Protein AF-A0A933YLM4-F1 (afdb_monomer_lite)

Sequence (69 aa):
MEFREPEIKYVTEKGKPQAVILSLKDYERLLNAFEDLRDIQSAERRRNEPSIEYSTYRKKRLANTKSRR

Foldseek 3Di:
DDDDDWDKDFDDDPNHTDDIDTDPVVVVVVVVVVVVVVVVVVCVVCVPPDDDDPVVVVVVVVVVVVVVD

Structure (mmCIF, N/CA/C/O backbone):
data_AF-A0A933YLM4-F1
#
_entry.id   AF-A0A933YLM4-F1
#
loop_
_atom_site.group_PDB
_atom_site.id
_atom_site.type_symbol
_atom_site.label_atom_id
_atom_site.label_alt_id
_atom_site.label_comp_id
_atom_site.label_asym_id
_atom_site.label_entity_id
_atom_site.label_seq_id
_atom_site.pdbx_PDB_ins_code
_atom_site.Cartn_x
_atom_site.Cartn_y
_atom_site.Cartn_z
_atom_site.occupancy
_atom_site.B_iso_or_equiv
_atom_site.auth_seq_id
_atom_site.auth_comp_id
_atom_site.auth_asym_id
_atom_site.auth_atom_id
_atom_site.pdbx_PDB_model_num
ATOM 1 N N . MET A 1 1 ? -15.884 -7.501 -12.419 1.00 55.31 1 MET A N 1
ATOM 2 C CA . MET A 1 1 ? -15.494 -7.193 -11.029 1.00 55.31 1 MET A CA 1
ATOM 3 C C . MET A 1 1 ? -16.580 -6.280 -10.493 1.00 55.31 1 MET A C 1
ATOM 5 O O . MET A 1 1 ? -16.762 -5.214 -11.063 1.00 55.31 1 MET A O 1
ATOM 9 N N . GLU A 1 2 ? -17.394 -6.725 -9.537 1.00 59.66 2 GLU A N 1
ATOM 10 C CA . GLU A 1 2 ? -18.411 -5.845 -8.948 1.00 59.66 2 GLU A CA 1
ATOM 11 C C . GLU A 1 2 ? -17.714 -4.778 -8.106 1.00 59.66 2 GLU A C 1
ATOM 13 O O . GLU A 1 2 ? -17.079 -5.085 -7.092 1.00 59.66 2 GLU A O 1
ATOM 18 N N . PHE A 1 3 ? -17.810 -3.533 -8.565 1.00 64.81 3 PHE A N 1
ATOM 19 C CA . PHE A 1 3 ? -17.438 -2.363 -7.791 1.00 64.81 3 PHE A CA 1
ATOM 20 C C . PHE A 1 3 ? -18.554 -2.109 -6.791 1.00 64.81 3 PHE A C 1
ATOM 22 O O . PHE A 1 3 ? -19.614 -1.595 -7.137 1.00 64.81 3 PHE A O 1
ATOM 29 N N . ARG A 1 4 ? -18.313 -2.523 -5.553 1.00 82.94 4 ARG A N 1
ATOM 30 C CA . ARG A 1 4 ? -19.132 -2.134 -4.411 1.00 82.94 4 ARG A CA 1
ATOM 31 C C . ARG A 1 4 ? -18.265 -1.327 -3.466 1.00 82.94 4 ARG A C 1
ATOM 33 O O . ARG A 1 4 ? -17.086 -1.648 -3.292 1.00 82.94 4 ARG A O 1
ATOM 40 N N . GLU A 1 5 ? -18.853 -0.318 -2.846 1.00 82.00 5 GLU A N 1
ATOM 41 C CA . GLU A 1 5 ? -18.194 0.348 -1.735 1.00 82.00 5 GLU A CA 1
ATOM 42 C C . GLU A 1 5 ? -18.063 -0.631 -0.559 1.00 82.00 5 GLU A C 1
ATOM 44 O O . GLU A 1 5 ? -18.971 -1.439 -0.316 1.00 82.00 5 GLU A O 1
ATOM 49 N N . PRO A 1 6 ? -16.919 -0.631 0.143 1.00 85.75 6 PRO A N 1
ATOM 50 C CA . PRO A 1 6 ? -16.780 -1.420 1.352 1.00 85.75 6 PRO A CA 1
ATOM 51 C C . PRO A 1 6 ? -17.727 -0.870 2.420 1.00 85.75 6 PRO A C 1
ATOM 53 O O . PRO A 1 6 ? -17.852 0.339 2.595 1.00 85.75 6 PRO A O 1
ATOM 56 N N . GLU A 1 7 ? -18.375 -1.758 3.168 1.00 89.69 7 GLU A N 1
ATOM 57 C CA . GLU A 1 7 ? -19.127 -1.343 4.349 1.00 89.69 7 GLU A CA 1
ATOM 58 C C . GLU A 1 7 ? -18.143 -1.083 5.492 1.00 89.69 7 GLU A C 1
ATOM 60 O O . GLU A 1 7 ? -17.450 -1.997 5.950 1.00 89.69 7 GLU A O 1
ATOM 65 N N . ILE A 1 8 ? -18.071 0.170 5.943 1.00 93.38 8 ILE A N 1
ATOM 66 C CA . ILE A 1 8 ? -17.111 0.626 6.952 1.00 93.38 8 ILE A CA 1
ATOM 67 C C . ILE A 1 8 ? -17.865 1.111 8.188 1.00 93.38 8 ILE A C 1
ATOM 69 O O . ILE A 1 8 ? -18.833 1.864 8.088 1.00 93.38 8 ILE A O 1
ATOM 73 N N . LYS A 1 9 ? -17.397 0.720 9.373 1.00 95.31 9 LYS A N 1
ATOM 74 C CA . LYS A 1 9 ? -17.839 1.294 10.650 1.00 95.31 9 LYS A CA 1
ATOM 75 C C . LYS A 1 9 ? -16.707 2.111 11.252 1.00 95.31 9 LYS A C 1
ATOM 77 O O . LYS A 1 9 ? -15.569 1.653 11.292 1.00 95.31 9 LYS A O 1
ATOM 82 N N . TYR A 1 10 ? -17.014 3.301 11.751 1.00 94.75 10 TYR A N 1
ATOM 83 C CA . TYR A 1 10 ? -16.029 4.170 12.390 1.00 94.75 10 TYR A CA 1
ATOM 84 C C . TYR A 1 10 ? -16.017 3.955 13.902 1.00 94.75 10 TYR A C 1
ATOM 86 O O . TYR A 1 10 ? -17.066 3.895 14.539 1.00 94.75 10 TYR A O 1
ATOM 94 N N . VAL A 1 11 ? -14.819 3.881 14.476 1.00 96.06 11 VAL A N 1
ATOM 95 C CA . VAL A 1 11 ? -14.597 3.924 15.923 1.00 96.06 11 VAL A CA 1
ATOM 96 C C . VAL A 1 11 ? -14.128 5.328 16.275 1.00 96.06 11 VAL A C 1
ATOM 98 O O . VAL A 1 11 ? -13.105 5.798 15.770 1.00 96.06 11 VAL A O 1
ATOM 101 N N . THR A 1 12 ? -14.887 6.006 17.132 1.00 96.75 12 THR A N 1
ATOM 102 C CA . THR A 1 12 ? -14.625 7.391 17.537 1.00 96.75 12 THR A CA 1
ATOM 103 C C . THR A 1 12 ? -14.312 7.490 19.023 1.00 96.75 12 THR A C 1
ATOM 105 O O . THR A 1 12 ? -15.012 6.890 19.836 1.00 96.75 12 THR A O 1
ATOM 108 N N . GLU A 1 13 ? -13.347 8.329 19.388 1.00 95.25 13 GLU A N 1
ATOM 109 C CA . GLU A 1 13 ? -13.050 8.703 20.771 1.00 95.25 13 GLU A CA 1
ATOM 110 C C . GLU A 1 13 ? -13.210 10.221 20.936 1.00 95.25 13 GLU A C 1
ATOM 112 O O . GLU A 1 13 ? -12.648 11.000 20.166 1.00 95.25 13 GLU A O 1
ATOM 117 N N . LYS A 1 14 ? -14.008 10.662 21.922 1.00 94.75 14 LYS A N 1
ATOM 118 C CA . LYS A 1 14 ? -14.320 12.090 22.167 1.00 94.75 14 LYS A CA 1
ATOM 119 C C . LYS A 1 14 ? -14.797 12.828 20.901 1.00 94.75 14 LYS A C 1
ATOM 121 O O . LYS A 1 14 ? -14.408 13.965 20.645 1.00 94.75 14 LYS A O 1
ATOM 126 N N . GLY A 1 15 ? -15.605 12.150 20.083 1.00 92.00 15 GLY A N 1
ATOM 127 C CA . GLY A 1 15 ? -16.130 12.683 18.822 1.00 92.00 15 GLY A CA 1
ATOM 128 C C . GLY A 1 15 ? -15.119 12.744 17.670 1.00 92.00 15 GLY A C 1
ATOM 129 O O . GLY A 1 15 ? -15.464 13.243 16.604 1.00 92.00 15 GLY A O 1
ATOM 130 N N . LYS A 1 16 ? -13.890 12.238 17.847 1.00 93.69 16 LYS A N 1
ATOM 131 C CA . LYS A 1 16 ? -12.865 12.178 16.796 1.00 93.69 16 LYS A CA 1
ATOM 132 C C . LYS A 1 16 ? -12.689 10.742 16.287 1.00 93.69 16 LYS A C 1
ATOM 134 O O . LYS A 1 16 ? -12.574 9.838 17.114 1.00 93.69 16 LYS A O 1
ATOM 139 N N . PRO A 1 17 ? -12.644 10.502 14.965 1.00 93.88 17 PRO A N 1
ATOM 140 C CA . PRO A 1 17 ? -12.387 9.172 14.418 1.00 93.88 17 PRO A CA 1
ATOM 141 C C . PRO A 1 17 ? -10.965 8.714 14.761 1.00 93.88 17 PRO A C 1
ATOM 143 O O . PRO A 1 17 ? -10.007 9.459 14.565 1.00 93.88 17 PRO A O 1
ATOM 146 N N . GLN A 1 18 ? -10.847 7.496 15.287 1.00 96.69 18 GLN A N 1
ATOM 147 C CA . GLN A 1 18 ? -9.578 6.871 15.681 1.00 96.69 18 GLN A CA 1
ATOM 148 C C . GLN A 1 18 ? -9.265 5.638 14.835 1.00 96.69 18 GLN A C 1
ATOM 150 O O . GLN A 1 18 ? -8.115 5.407 14.474 1.00 96.69 18 GLN A O 1
ATOM 155 N N . ALA A 1 19 ? -10.285 4.846 14.507 1.00 96.25 19 ALA A N 1
ATOM 156 C CA . ALA A 1 19 ? -10.114 3.629 13.730 1.00 96.25 19 ALA A CA 1
ATOM 157 C C . ALA A 1 19 ? -11.331 3.350 12.846 1.00 96.25 19 ALA A C 1
ATOM 159 O O . ALA A 1 19 ? -12.396 3.957 12.991 1.00 96.25 19 ALA A O 1
ATOM 160 N N . VAL A 1 20 ? -11.159 2.400 11.933 1.00 95.44 20 VAL A N 1
ATOM 161 C CA . VAL A 1 20 ? -12.212 1.873 11.069 1.00 95.44 20 VAL A CA 1
ATOM 162 C C . VAL A 1 20 ? -12.264 0.359 11.194 1.00 95.44 20 VAL A C 1
ATOM 164 O O . VAL A 1 20 ? -11.236 -0.303 11.308 1.00 95.44 20 VAL A O 1
ATOM 167 N N . ILE A 1 21 ? -13.475 -0.182 11.171 1.00 96.44 21 ILE A N 1
ATOM 168 C CA . ILE A 1 21 ? -13.742 -1.612 11.097 1.00 96.44 21 ILE A CA 1
ATOM 169 C C . ILE A 1 21 ? -14.300 -1.881 9.706 1.00 96.44 21 ILE A C 1
ATOM 171 O O . ILE A 1 21 ? -15.276 -1.256 9.290 1.00 96.44 21 ILE A O 1
ATOM 175 N N . LEU A 1 22 ? -13.682 -2.824 9.009 1.00 95.75 22 LEU A N 1
ATOM 176 C CA . LEU A 1 22 ? -14.082 -3.296 7.692 1.00 95.75 22 LEU A CA 1
ATOM 177 C C . LEU A 1 22 ? -13.920 -4.816 7.629 1.00 95.75 22 LEU A C 1
ATOM 179 O O . LEU A 1 22 ? -13.249 -5.412 8.474 1.00 95.75 22 LEU A O 1
ATOM 183 N N . SER A 1 23 ? -14.542 -5.452 6.636 1.00 96.12 23 SER A N 1
ATOM 184 C CA . SER A 1 23 ? -14.341 -6.885 6.421 1.00 96.12 23 SER A CA 1
ATOM 185 C C . SER A 1 23 ? -12.893 -7.171 6.011 1.00 96.12 23 SER A C 1
ATOM 187 O O . SER A 1 23 ? -12.271 -6.370 5.308 1.00 96.12 23 SER A O 1
ATOM 189 N N . LEU A 1 24 ? -12.366 -8.336 6.400 1.00 95.12 24 LEU A N 1
ATOM 190 C CA . LEU A 1 24 ? -11.017 -8.754 6.001 1.00 95.12 24 LEU A CA 1
ATOM 191 C C . LEU A 1 24 ? -10.856 -8.745 4.473 1.00 95.12 24 LEU A C 1
ATOM 193 O O . LEU A 1 24 ? -9.878 -8.223 3.953 1.00 95.12 24 LEU A O 1
ATOM 197 N N . LYS A 1 25 ? -11.870 -9.231 3.752 1.00 94.00 25 LYS A N 1
ATOM 198 C CA . LYS A 1 25 ? -11.888 -9.257 2.286 1.00 94.00 25 LYS A CA 1
ATOM 199 C C . LYS A 1 25 ? -11.756 -7.862 1.674 1.00 94.00 25 LYS A C 1
ATOM 201 O O . LYS A 1 25 ? -11.086 -7.698 0.659 1.00 94.00 25 LYS A O 1
ATOM 206 N N . ASP A 1 26 ? -12.423 -6.865 2.248 1.00 94.50 26 ASP A N 1
ATOM 207 C CA . ASP A 1 26 ? -12.329 -5.492 1.754 1.00 94.50 26 ASP A CA 1
ATOM 208 C C . ASP A 1 26 ? -10.975 -4.864 2.113 1.00 94.50 26 ASP A C 1
ATOM 210 O O . ASP A 1 26 ? -10.416 -4.130 1.304 1.00 94.50 26 ASP A O 1
ATOM 214 N N . TYR A 1 27 ? -10.400 -5.214 3.267 1.00 94.56 27 TYR A N 1
ATOM 215 C CA . TYR A 1 27 ? -9.053 -4.788 3.648 1.00 94.56 27 TYR A CA 1
ATOM 216 C C . TYR A 1 27 ? -7.987 -5.325 2.686 1.00 94.56 27 TYR A C 1
ATOM 218 O O . TYR A 1 27 ? -7.193 -4.553 2.155 1.00 94.56 27 TYR A O 1
ATOM 226 N N . GLU A 1 28 ? -8.014 -6.624 2.391 1.00 95.88 28 GLU A N 1
ATOM 227 C CA . GLU A 1 28 ? -7.094 -7.258 1.437 1.00 95.88 28 GLU A CA 1
ATOM 228 C C . GLU A 1 28 ? -7.224 -6.654 0.034 1.00 95.88 28 GLU A C 1
ATOM 230 O O . GLU A 1 28 ? -6.228 -6.401 -0.639 1.00 95.88 28 GLU A O 1
ATOM 235 N N . ARG A 1 29 ? -8.452 -6.350 -0.402 1.00 93.69 29 ARG A N 1
ATOM 236 C CA . ARG A 1 29 ? -8.688 -5.656 -1.677 1.00 93.69 29 ARG A CA 1
ATOM 237 C C . ARG A 1 29 ? -8.060 -4.267 -1.707 1.00 93.69 29 ARG A C 1
ATOM 239 O O . ARG A 1 29 ? -7.477 -3.904 -2.725 1.00 93.69 29 ARG A O 1
ATOM 246 N N . LEU A 1 30 ? -8.183 -3.501 -0.622 1.00 93.25 30 LEU A N 1
ATOM 247 C CA . LEU A 1 30 ? -7.567 -2.178 -0.514 1.00 93.25 30 LEU A CA 1
ATOM 248 C C . LEU A 1 30 ? -6.039 -2.266 -0.542 1.00 93.25 30 LEU A C 1
ATOM 250 O O . LEU A 1 30 ? -5.408 -1.448 -1.206 1.00 93.25 30 LEU A O 1
ATOM 254 N N . LEU A 1 31 ? -5.455 -3.262 0.132 1.00 96.25 31 LEU A N 1
ATOM 255 C CA . LEU A 1 31 ? -4.012 -3.500 0.091 1.00 96.25 31 LEU A CA 1
ATOM 256 C C . LEU A 1 3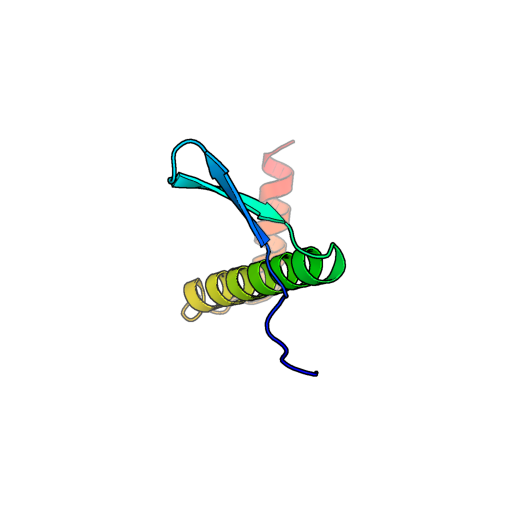1 ? -3.529 -3.820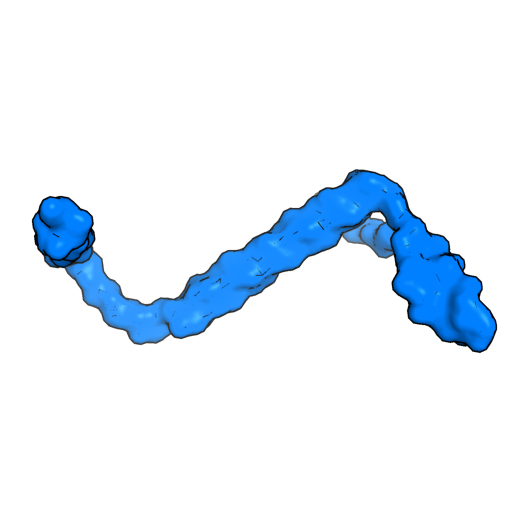 -1.325 1.00 96.25 31 LEU A C 1
ATOM 258 O O . LEU A 1 31 ? -2.618 -3.156 -1.807 1.00 96.25 31 LEU A O 1
ATOM 262 N N . ASN A 1 32 ? -4.183 -4.755 -2.015 1.00 96.00 32 ASN A N 1
ATOM 263 C CA . ASN A 1 32 ? -3.805 -5.120 -3.383 1.00 96.00 32 ASN A CA 1
ATOM 264 C C . ASN A 1 32 ? -3.913 -3.919 -4.334 1.00 96.00 32 ASN A C 1
ATOM 266 O O . ASN A 1 32 ? -2.990 -3.635 -5.089 1.00 96.00 32 ASN A O 1
ATOM 270 N N . ALA A 1 33 ? -5.006 -3.152 -4.248 1.00 94.25 33 ALA A N 1
ATOM 271 C CA . ALA A 1 33 ? -5.167 -1.948 -5.062 1.00 94.25 33 ALA A CA 1
ATOM 272 C C . ALA A 1 33 ? -4.088 -0.894 -4.757 1.00 94.25 33 ALA A C 1
ATOM 274 O O . ALA A 1 33 ? -3.631 -0.185 -5.653 1.00 94.25 33 ALA A O 1
ATOM 275 N N . PHE A 1 34 ? -3.669 -0.776 -3.494 1.00 96.56 34 PHE A N 1
ATOM 276 C CA . PHE A 1 34 ? -2.579 0.114 -3.113 1.00 96.56 34 PHE A CA 1
ATOM 277 C C . PHE A 1 34 ? -1.233 -0.338 -3.697 1.00 96.56 34 PHE A C 1
ATOM 279 O O . PHE A 1 34 ? -0.481 0.509 -4.181 1.00 96.56 34 PHE A O 1
ATOM 286 N N . GLU A 1 35 ? -0.936 -1.638 -3.694 1.00 97.38 35 GLU A N 1
ATOM 287 C CA . GLU A 1 35 ? 0.263 -2.194 -4.335 1.00 97.38 35 GLU A CA 1
ATOM 288 C C . GLU A 1 35 ? 0.269 -1.930 -5.846 1.00 97.38 35 GLU A C 1
ATOM 290 O O . GLU A 1 35 ? 1.235 -1.356 -6.353 1.00 97.38 35 GLU A O 1
ATOM 295 N N . ASP A 1 36 ? -0.842 -2.199 -6.536 1.00 97.25 36 ASP A N 1
ATOM 296 C CA . ASP A 1 36 ? -0.984 -1.933 -7.974 1.00 97.25 36 ASP A CA 1
ATOM 297 C C . ASP A 1 36 ? -0.723 -0.453 -8.309 1.00 97.25 36 ASP A C 1
ATOM 299 O O . ASP A 1 36 ? 0.009 -0.121 -9.246 1.00 97.25 36 ASP A O 1
ATOM 303 N N . LEU A 1 37 ? -1.271 0.474 -7.512 1.00 97.56 37 LEU A N 1
ATOM 304 C CA . LEU A 1 37 ? -1.036 1.911 -7.692 1.00 97.56 37 LEU A CA 1
ATOM 305 C C . LEU A 1 37 ? 0.437 2.287 -7.497 1.00 97.56 37 LEU A C 1
ATOM 307 O O . LEU A 1 37 ? 0.949 3.179 -8.181 1.00 97.56 37 LEU A O 1
ATOM 311 N N . ARG A 1 38 ? 1.130 1.630 -6.564 1.00 97.56 38 ARG A N 1
ATOM 312 C CA . ARG A 1 38 ? 2.558 1.859 -6.312 1.00 97.56 38 ARG A CA 1
ATOM 313 C C . ARG A 1 38 ? 3.418 1.320 -7.447 1.00 97.56 38 ARG A C 1
ATOM 315 O O . ARG A 1 38 ? 4.379 1.997 -7.823 1.00 97.56 38 ARG A O 1
ATOM 322 N N . ASP A 1 39 ? 3.049 0.187 -8.025 1.00 97.00 39 ASP A N 1
ATOM 323 C CA . ASP A 1 39 ? 3.714 -0.380 -9.196 1.00 97.00 39 ASP A CA 1
ATOM 324 C C . ASP A 1 39 ? 3.538 0.509 -10.427 1.00 97.00 39 ASP A C 1
ATOM 326 O O . ASP A 1 39 ? 4.528 0.858 -11.078 1.00 97.00 39 ASP A O 1
ATOM 330 N N . ILE A 1 40 ? 2.317 0.988 -10.683 1.00 97.12 40 ILE A N 1
ATOM 331 C CA . ILE A 1 40 ? 2.050 1.978 -11.736 1.00 97.12 40 ILE A CA 1
ATOM 332 C C . ILE A 1 40 ? 2.892 3.234 -11.500 1.00 97.12 40 ILE A C 1
ATOM 334 O O . ILE A 1 40 ? 3.583 3.699 -12.405 1.00 97.12 40 ILE A O 1
ATOM 338 N N . GLN A 1 41 ? 2.908 3.764 -10.274 1.00 97.06 41 GLN A N 1
ATOM 339 C CA . GLN A 1 41 ? 3.707 4.944 -9.944 1.00 97.06 41 GLN A CA 1
ATOM 340 C C . GLN A 1 41 ? 5.211 4.704 -10.168 1.00 97.06 41 GLN A C 1
ATOM 342 O O . GLN A 1 41 ? 5.925 5.608 -10.605 1.00 97.06 41 GLN A O 1
ATOM 347 N N . SER A 1 42 ? 5.707 3.505 -9.862 1.00 96.19 42 SER A N 1
ATOM 348 C CA . SER A 1 42 ? 7.098 3.108 -10.098 1.00 96.19 42 SER A CA 1
ATOM 349 C C . SER A 1 42 ? 7.429 3.070 -11.592 1.00 96.19 42 SER A C 1
ATOM 351 O O . SER A 1 42 ? 8.457 3.618 -12.001 1.00 96.19 42 SER A O 1
ATOM 353 N N . ALA A 1 43 ? 6.544 2.490 -12.406 1.00 94.12 43 ALA A N 1
ATOM 354 C CA . ALA A 1 43 ? 6.687 2.438 -13.857 1.00 94.12 43 ALA A CA 1
ATOM 355 C C . AL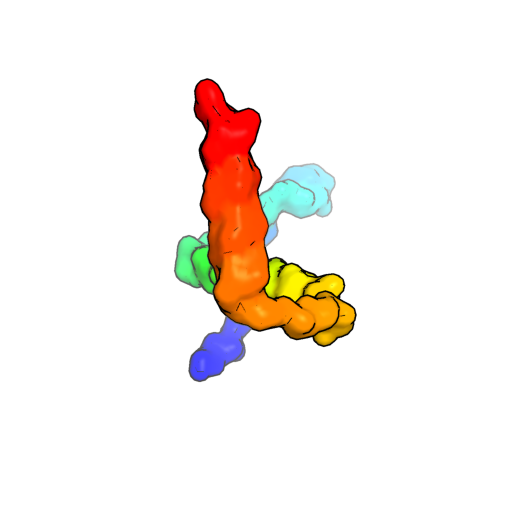A A 1 43 ? 6.638 3.841 -14.486 1.00 94.12 43 ALA A C 1
ATOM 357 O O . ALA A 1 43 ? 7.531 4.202 -15.250 1.00 94.12 43 ALA A O 1
ATOM 358 N N . GLU A 1 44 ? 5.668 4.672 -14.095 1.00 95.81 44 GLU A N 1
ATOM 359 C CA . GLU A 1 44 ? 5.519 6.046 -14.592 1.00 95.81 44 GLU A CA 1
ATOM 360 C C . GLU A 1 44 ? 6.750 6.907 -14.291 1.00 95.81 44 GLU A C 1
ATOM 362 O O . GLU A 1 44 ? 7.233 7.648 -15.148 1.00 95.81 44 GLU A O 1
ATOM 367 N N . ARG A 1 45 ? 7.346 6.760 -13.101 1.00 95.12 45 ARG A N 1
ATOM 368 C CA . ARG A 1 45 ? 8.593 7.464 -12.748 1.00 95.12 45 ARG A CA 1
ATOM 369 C C . ARG A 1 45 ? 9.771 7.104 -13.655 1.00 95.12 45 ARG A C 1
ATOM 371 O O . ARG A 1 45 ? 10.718 7.880 -13.741 1.00 95.12 45 ARG A O 1
ATOM 378 N N . ARG A 1 46 ? 9.728 5.943 -14.310 1.00 93.00 46 ARG A N 1
ATOM 379 C CA . ARG A 1 46 ? 10.766 5.442 -15.223 1.00 93.00 46 ARG A CA 1
ATOM 380 C C . ARG A 1 46 ? 10.337 5.486 -16.684 1.00 93.00 46 ARG A C 1
ATOM 382 O O . ARG A 1 46 ? 11.041 4.965 -17.540 1.00 93.00 46 ARG A O 1
ATOM 389 N N . ARG A 1 47 ? 9.216 6.142 -16.993 1.00 93.38 47 ARG A N 1
ATOM 390 C CA . ARG A 1 47 ? 8.643 6.191 -18.343 1.00 93.38 47 ARG A CA 1
ATOM 391 C C . ARG A 1 47 ? 9.626 6.685 -19.409 1.00 93.38 47 ARG A C 1
ATOM 393 O O . ARG A 1 47 ? 9.573 6.224 -20.541 1.00 93.38 47 ARG A O 1
ATOM 400 N N . ASN A 1 48 ? 10.531 7.588 -19.031 1.00 94.06 48 ASN A N 1
ATOM 401 C CA . ASN A 1 48 ? 11.546 8.166 -19.915 1.00 94.06 48 ASN A CA 1
ATOM 402 C C . ASN A 1 48 ? 12.955 7.587 -19.679 1.00 94.06 48 ASN A C 1
ATOM 404 O O . ASN A 1 48 ? 13.945 8.197 -20.082 1.00 94.06 48 ASN A O 1
ATOM 408 N N . GLU A 1 49 ? 13.074 6.452 -18.984 1.00 92.44 49 GLU A N 1
ATOM 409 C CA . GLU A 1 49 ? 14.364 5.790 -18.791 1.00 92.44 49 GLU A CA 1
ATOM 410 C C . GLU A 1 49 ? 14.869 5.246 -20.143 1.00 92.44 49 GLU A C 1
ATOM 412 O O . GLU A 1 49 ? 14.114 4.587 -20.866 1.00 92.44 49 GLU A O 1
ATOM 417 N N . PRO A 1 50 ? 16.128 5.522 -20.532 1.00 92.12 50 PRO A N 1
ATOM 418 C CA . PRO A 1 50 ? 16.659 5.034 -21.794 1.00 92.12 50 PRO A CA 1
ATOM 419 C C . PRO A 1 50 ? 16.691 3.506 -21.803 1.00 92.12 50 PRO A C 1
ATOM 421 O O . PRO A 1 50 ? 17.154 2.864 -20.858 1.00 92.12 50 PRO A O 1
ATOM 424 N N . SER A 1 51 ? 16.244 2.920 -22.912 1.00 92.50 51 SER A N 1
ATOM 425 C CA . SER A 1 51 ? 16.373 1.481 -23.122 1.00 92.50 51 SER A CA 1
ATOM 426 C C . SER A 1 51 ? 17.844 1.090 -23.215 1.00 92.50 51 SER A C 1
ATOM 428 O O . SER A 1 51 ? 18.658 1.784 -23.827 1.00 92.50 51 SER A O 1
ATOM 430 N N . ILE A 1 52 ? 18.185 -0.043 -22.608 1.00 92.12 52 ILE A N 1
ATOM 431 C CA . ILE A 1 52 ? 19.530 -0.608 -22.658 1.00 92.12 52 ILE A CA 1
ATOM 432 C C . ILE A 1 52 ? 19.471 -2.041 -23.168 1.00 92.12 52 ILE A C 1
ATOM 434 O O . ILE A 1 52 ? 18.568 -2.802 -22.826 1.00 92.12 52 ILE A O 1
ATOM 438 N N . GLU A 1 53 ? 20.486 -2.424 -23.937 1.00 96.06 53 GLU A N 1
ATOM 439 C CA . GLU A 1 53 ? 20.678 -3.807 -24.362 1.00 96.06 53 GLU A CA 1
ATOM 440 C C . GLU A 1 53 ? 20.753 -4.748 -23.153 1.00 96.06 53 GLU A C 1
ATOM 442 O O . GLU A 1 53 ? 21.497 -4.505 -22.191 1.00 96.06 53 GLU A O 1
ATOM 447 N N . TYR A 1 54 ? 20.028 -5.866 -23.218 1.00 93.06 54 TYR A N 1
ATOM 448 C CA . TYR A 1 54 ? 19.976 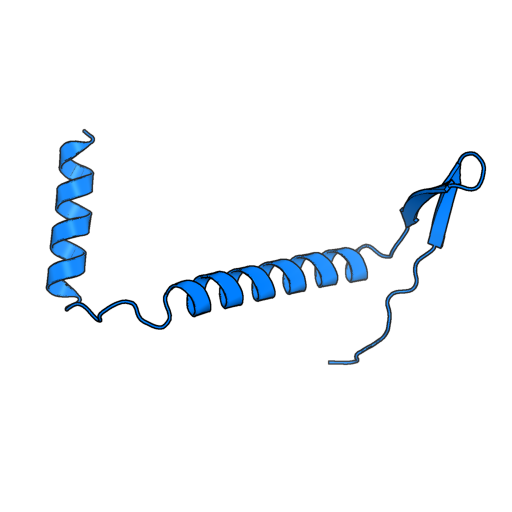-6.837 -22.121 1.00 93.06 54 TYR A CA 1
ATOM 449 C C . TYR A 1 54 ? 21.371 -7.363 -21.748 1.00 93.06 54 TYR A C 1
ATOM 451 O O . TYR A 1 54 ? 21.700 -7.534 -20.570 1.00 93.06 54 TYR A O 1
ATOM 459 N N . SER A 1 55 ? 22.232 -7.569 -22.748 1.00 95.06 55 SER A N 1
ATOM 460 C CA . SER A 1 55 ? 23.618 -8.003 -22.550 1.00 95.06 55 SER A CA 1
ATOM 461 C C . SER A 1 55 ? 24.422 -7.004 -21.700 1.00 95.06 55 SER A C 1
ATOM 463 O O . SER A 1 55 ? 25.170 -7.410 -20.803 1.00 95.06 55 SER A O 1
ATOM 465 N N . THR A 1 56 ? 24.212 -5.704 -21.918 1.00 92.81 56 THR A N 1
ATOM 466 C CA . THR A 1 56 ? 24.828 -4.601 -21.167 1.00 92.81 56 THR A CA 1
ATOM 467 C C . T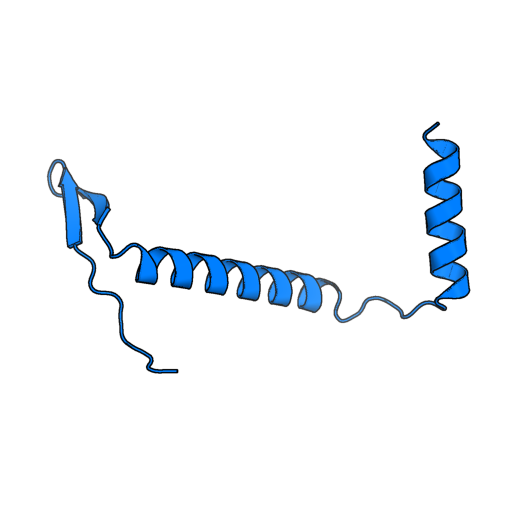HR A 1 56 ? 24.309 -4.550 -19.732 1.00 92.81 56 THR A C 1
ATOM 469 O O . THR A 1 56 ? 25.106 -4.463 -18.793 1.00 92.81 56 THR A O 1
ATOM 472 N N . TYR A 1 57 ? 22.992 -4.680 -19.536 1.00 91.25 57 TYR A N 1
ATOM 473 C CA . TYR A 1 57 ? 22.381 -4.788 -18.206 1.00 91.25 57 TYR A CA 1
ATOM 474 C C . TYR A 1 57 ? 22.957 -5.967 -17.402 1.00 91.25 57 TYR A C 1
ATOM 476 O O . TYR A 1 57 ? 23.412 -5.797 -16.265 1.00 91.25 57 TYR A O 1
ATOM 484 N N . ARG A 1 58 ? 22.996 -7.165 -18.004 1.00 92.38 58 ARG A N 1
ATOM 485 C CA . ARG A 1 58 ? 23.450 -8.400 -17.347 1.00 92.38 58 ARG A CA 1
ATOM 486 C C . ARG A 1 58 ? 24.905 -8.303 -16.887 1.00 92.38 58 ARG A C 1
ATOM 488 O O . ARG A 1 58 ? 25.206 -8.685 -15.756 1.00 92.38 58 ARG A O 1
ATOM 495 N N . LYS A 1 59 ? 25.796 -7.758 -17.727 1.00 92.56 59 LYS A N 1
ATOM 496 C CA . LYS A 1 59 ? 27.208 -7.525 -17.372 1.00 92.56 59 LYS A CA 1
ATOM 497 C C . LYS A 1 59 ? 27.340 -6.587 -16.166 1.00 92.56 59 LYS A C 1
ATOM 499 O O . LYS A 1 59 ? 28.035 -6.936 -15.214 1.00 92.56 59 LYS A O 1
ATOM 504 N N . LYS A 1 60 ? 26.623 -5.452 -16.159 1.00 89.00 60 LYS A N 1
ATOM 505 C CA . LYS A 1 60 ? 26.627 -4.489 -15.037 1.00 89.00 60 LYS A CA 1
ATOM 506 C C . LYS A 1 60 ? 26.146 -5.122 -13.725 1.00 89.00 60 LYS A C 1
ATOM 508 O O . LYS A 1 60 ? 26.789 -4.962 -12.690 1.00 89.00 60 LYS A O 1
ATOM 513 N N . ARG A 1 61 ? 25.051 -5.890 -13.761 1.00 88.94 61 ARG A N 1
ATOM 514 C CA . ARG A 1 61 ? 24.489 -6.543 -12.564 1.00 88.94 61 ARG A CA 1
ATOM 515 C C . ARG A 1 61 ? 25.458 -7.553 -11.932 1.00 88.94 61 ARG A C 1
ATOM 517 O O . ARG A 1 61 ? 25.603 -7.572 -10.710 1.00 88.94 61 ARG A O 1
ATOM 524 N N . LEU A 1 62 ? 26.119 -8.373 -12.755 1.00 86.44 62 LEU A N 1
ATOM 525 C CA . LEU A 1 62 ? 27.078 -9.393 -12.307 1.00 86.44 62 LEU A CA 1
ATOM 526 C C . LEU A 1 62 ? 28.394 -8.788 -11.787 1.00 86.44 62 LEU A C 1
ATOM 528 O O . LEU A 1 62 ? 28.990 -9.322 -10.853 1.00 86.44 62 LEU A O 1
ATOM 532 N N . ALA A 1 63 ? 28.840 -7.663 -12.353 1.00 81.06 63 ALA A N 1
ATOM 533 C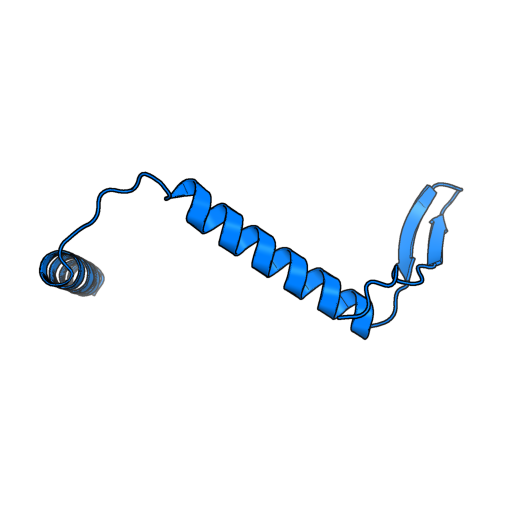 CA . ALA A 1 63 ? 30.007 -6.932 -11.855 1.00 81.06 63 ALA A CA 1
ATOM 534 C C . ALA A 1 63 ? 29.760 -6.358 -10.446 1.00 81.06 63 ALA A C 1
ATOM 536 O O . ALA A 1 63 ? 30.571 -6.554 -9.541 1.00 81.06 63 ALA A O 1
ATOM 537 N N . ASN A 1 64 ? 28.588 -5.753 -10.224 1.00 72.56 64 ASN A N 1
ATOM 538 C CA . ASN A 1 64 ? 28.208 -5.184 -8.925 1.00 72.56 64 ASN A CA 1
ATOM 539 C C . ASN A 1 64 ? 28.042 -6.232 -7.811 1.00 72.56 64 ASN A C 1
ATOM 541 O O . ASN A 1 64 ? 28.169 -5.904 -6.634 1.00 72.56 64 ASN A O 1
ATOM 545 N N . THR A 1 65 ? 27.757 -7.491 -8.154 1.00 72.06 65 THR A N 1
ATOM 546 C CA . THR A 1 65 ? 27.648 -8.587 -7.173 1.00 72.06 65 THR A CA 1
ATOM 547 C C . THR A 1 65 ? 29.009 -9.148 -6.768 1.00 72.06 65 THR A C 1
ATOM 549 O O . THR A 1 65 ? 29.156 -9.583 -5.630 1.00 72.06 65 THR A O 1
ATOM 552 N N . LYS A 1 66 ? 30.014 -9.100 -7.654 1.00 61.28 66 LYS A N 1
ATOM 553 C CA . LYS A 1 66 ? 31.394 -9.501 -7.334 1.00 61.28 66 LYS A CA 1
ATOM 554 C C . LYS A 1 66 ? 32.128 -8.488 -6.456 1.00 61.28 66 LYS A C 1
ATOM 556 O O . LYS A 1 66 ? 32.939 -8.899 -5.649 1.00 61.28 66 LYS A O 1
ATOM 561 N N . SER A 1 67 ? 31.818 -7.196 -6.577 1.00 58.94 67 SER A N 1
ATOM 562 C CA . SER A 1 67 ? 32.440 -6.127 -5.773 1.00 58.94 67 SER A CA 1
ATOM 563 C C . SER A 1 67 ? 31.955 -6.064 -4.314 1.00 58.94 67 SER A C 1
ATOM 565 O O . SER A 1 67 ? 32.486 -5.280 -3.534 1.00 58.94 67 SER A O 1
ATOM 567 N N . ARG A 1 68 ? 30.903 -6.814 -3.960 1.00 58.25 68 ARG A N 1
ATOM 568 C CA . ARG A 1 68 ? 30.277 -6.832 -2.623 1.00 58.25 68 ARG A CA 1
ATOM 569 C C . ARG A 1 68 ? 30.611 -8.087 -1.802 1.00 58.25 68 ARG A C 1
ATOM 571 O O . ARG A 1 68 ? 30.037 -8.265 -0.732 1.00 58.25 68 ARG A O 1
ATOM 578 N N . ARG A 1 69 ? 31.471 -8.960 -2.323 1.00 48.47 69 ARG A N 1
ATOM 579 C CA . ARG A 1 69 ? 32.055 -10.108 -1.620 1.00 48.47 69 ARG A CA 1
ATOM 580 C C . ARG A 1 69 ? 33.534 -9.845 -1.414 1.00 48.47 69 ARG A C 1
ATOM 582 O O . ARG A 1 69 ? 34.039 -10.322 -0.382 1.00 48.47 69 ARG A O 1
#

pLDDT: mean 89.4, std 11.72, range [48.47, 97.56]

Radius of gyration: 21.8 Å; chains: 1; bounding box: 52×23×46 Å

Secondary structure (DSSP, 8-state):
--------EEEEETTEEEEEE--HHHHHHHHHHHHHHHHHHHHHHTTTPPP--HHHHHHHHHHHHHTT-